Protein AF-A0A6V7TZE5-F1 (afdb_monomer_lite)

Sequence (78 aa):
MYKGVQGKAELISPPQSSCGVFLENGNEYLISASYGFNLNTKFLSECRINLKWNQVTKNLREKLNNGEIDKYCKINNF

Secondary structure (DSSP, 8-state):
------S-PEEE---GGGTPPP--TT--EEE--EE-SSTTEEE--TTS-EEEGGGS-HHHHHHHHTTTTGGG------

Organism: Meloidogyne enterolobii (NCBI:txid390850)

InterPro domains:
  IPR008993 Tissue inhibitor of metalloproteinases-like, OB-fold [G3DSA:2.40.50.120] (1-74)
  IPR008993 Tissue inhibitor of metalloproteinases-like, OB-fold [SSF50242] (1-66)

pLDDT: mean 80.66, std 16.34, range [34.53, 95.19]

Radius of gyration: 13.87 Å; chains: 1; bounding box: 33×32×27 Å

Foldseek 3Di:
DPPDPPDQAAEDFDPVVQQGDDDDPPFDWDADFDQDPDNRYTYGGNVTGTGTPVPQDPVNVVCVVVVVVVVVDDPPPD

Structure (mmCIF, N/CA/C/O backbone):
data_AF-A0A6V7TZE5-F1
#
_entry.id   AF-A0A6V7TZE5-F1
#
loop_
_atom_site.group_PDB
_atom_site.id
_atom_site.type_symbol
_atom_site.label_atom_id
_atom_site.label_alt_id
_atom_site.label_comp_id
_atom_site.label_asym_id
_atom_site.label_entity_id
_atom_site.label_seq_id
_atom_site.pdbx_PDB_ins_code
_atom_site.Cartn_x
_atom_site.Cartn_y
_atom_site.Cartn_z
_atom_site.occupancy
_atom_site.B_iso_or_equiv
_atom_site.auth_seq_id
_atom_site.auth_comp_id
_atom_site.auth_asym_id
_atom_site.auth_atom_id
_atom_site.pdbx_PDB_model_num
ATOM 1 N N . MET A 1 1 ? 3.128 19.766 8.148 1.00 34.53 1 MET A N 1
ATOM 2 C CA . MET A 1 1 ? 1.894 19.431 7.404 1.00 34.53 1 MET A CA 1
ATOM 3 C C . MET A 1 1 ? 2.311 18.978 6.014 1.00 34.53 1 MET A C 1
ATOM 5 O O . MET A 1 1 ? 2.655 19.823 5.194 1.00 34.53 1 MET A O 1
ATOM 9 N N . TYR A 1 2 ? 2.379 17.670 5.758 1.00 37.34 2 TYR A N 1
ATOM 10 C CA . TYR A 1 2 ? 2.584 17.186 4.394 1.00 37.34 2 TYR A CA 1
ATOM 11 C C . TYR A 1 2 ? 1.276 17.409 3.643 1.00 37.34 2 TYR A C 1
ATOM 13 O O . TYR A 1 2 ? 0.278 16.747 3.910 1.00 37.34 2 TYR A O 1
ATOM 21 N N . LYS A 1 3 ? 1.251 18.404 2.752 1.00 41.31 3 LYS A N 1
ATOM 22 C CA . LYS A 1 3 ? 0.166 18.522 1.781 1.00 41.31 3 LYS A CA 1
ATOM 23 C C . LYS A 1 3 ? 0.220 17.244 0.954 1.00 41.31 3 LYS A C 1
ATOM 25 O O . LYS A 1 3 ? 1.189 17.042 0.223 1.00 41.31 3 LYS A O 1
ATOM 30 N N . GLY A 1 4 ? -0.765 16.361 1.136 1.00 43.06 4 GLY A N 1
ATOM 31 C CA . GLY A 1 4 ? -0.934 15.200 0.273 1.00 43.06 4 GLY A CA 1
ATOM 32 C C . GLY A 1 4 ? -0.830 15.678 -1.169 1.00 43.06 4 GLY A C 1
ATOM 33 O O . GLY A 1 4 ? -1.473 16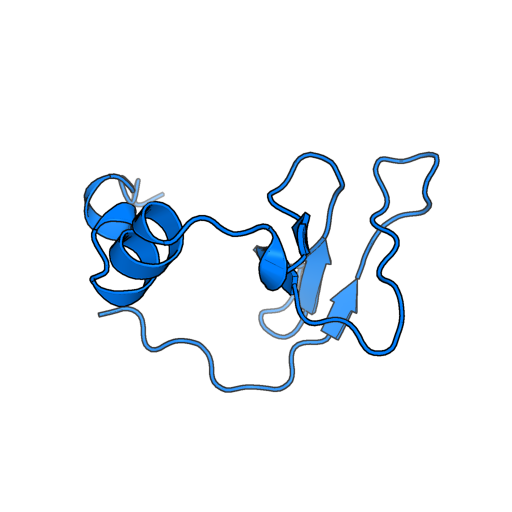.662 -1.537 1.00 43.06 4 GLY A O 1
ATOM 34 N N . VAL A 1 5 ? 0.059 15.062 -1.945 1.00 45.94 5 VAL A N 1
ATOM 35 C CA . VAL A 1 5 ? 0.256 15.424 -3.347 1.00 45.94 5 VAL A CA 1
ATOM 36 C C . VAL A 1 5 ? -1.040 15.068 -4.074 1.00 45.94 5 VAL A C 1
ATOM 38 O O . VAL A 1 5 ? -1.249 13.922 -4.457 1.00 45.94 5 VAL A O 1
ATOM 41 N N . GLN A 1 6 ? -1.947 16.036 -4.206 1.00 45.38 6 GLN A N 1
ATOM 42 C CA . GLN A 1 6 ? -3.082 15.951 -5.115 1.00 45.38 6 GLN A CA 1
ATOM 43 C C . GLN A 1 6 ? -2.525 16.105 -6.529 1.00 45.38 6 GLN A C 1
ATOM 45 O O . GLN A 1 6 ? -2.345 17.208 -7.034 1.00 45.38 6 GLN A O 1
ATOM 50 N N . GLY A 1 7 ? -2.181 14.977 -7.139 1.00 54.38 7 GLY A N 1
ATOM 51 C CA . GLY A 1 7 ? -1.670 14.899 -8.498 1.00 54.38 7 GLY A CA 1
ATOM 52 C C . GLY A 1 7 ? -1.869 13.494 -9.051 1.00 54.38 7 GLY A C 1
ATOM 53 O O . GLY A 1 7 ? -1.909 12.522 -8.297 1.00 54.38 7 GLY A O 1
ATOM 54 N N . LYS A 1 8 ? -2.012 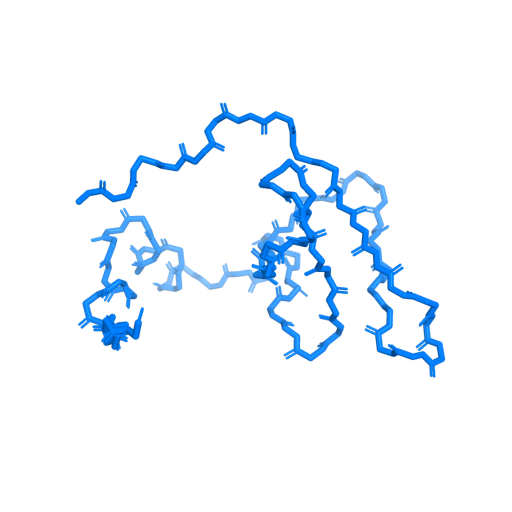13.381 -10.373 1.00 62.22 8 LYS A N 1
ATOM 55 C CA . LYS A 1 8 ? -1.945 12.086 -11.054 1.00 62.22 8 LYS A CA 1
ATOM 56 C C . LYS A 1 8 ? -0.500 11.599 -10.951 1.00 62.22 8 LYS A C 1
ATOM 58 O O . LYS A 1 8 ? 0.384 12.213 -11.539 1.00 62.22 8 LYS A O 1
ATOM 63 N N . ALA A 1 9 ? -0.265 10.553 -10.169 1.00 70.31 9 ALA A N 1
ATOM 64 C CA . ALA A 1 9 ? 1.022 9.877 -10.114 1.00 70.31 9 ALA A CA 1
ATOM 65 C C . ALA A 1 9 ? 0.927 8.579 -10.915 1.00 70.31 9 ALA A C 1
ATOM 67 O O . ALA A 1 9 ? -0.025 7.817 -10.738 1.00 70.31 9 ALA A O 1
ATOM 68 N N . GLU A 1 10 ? 1.907 8.326 -11.778 1.00 82.94 10 GLU A N 1
ATOM 69 C CA . GLU A 1 10 ? 2.035 7.016 -12.408 1.00 82.94 10 GLU A CA 1
ATOM 70 C C . GLU A 1 10 ? 2.579 6.018 -11.386 1.00 82.94 10 GLU A C 1
ATOM 72 O O . GLU A 1 10 ? 3.554 6.278 -10.672 1.00 82.94 10 GLU A O 1
ATOM 77 N N . LEU A 1 11 ? 1.908 4.874 -11.302 1.00 85.75 11 LEU A N 1
ATOM 78 C CA . LEU A 1 11 ? 2.275 3.769 -10.437 1.00 85.75 11 LEU A CA 1
ATOM 79 C C . LEU A 1 11 ? 3.030 2.733 -11.270 1.00 85.75 11 LEU A C 1
ATOM 81 O O . LEU A 1 11 ? 2.479 2.189 -12.224 1.00 85.75 11 LEU A O 1
ATOM 85 N N . ILE A 1 12 ? 4.276 2.451 -10.902 1.00 88.75 12 ILE A N 1
ATOM 86 C CA . ILE A 1 12 ? 5.111 1.447 -11.568 1.00 88.75 12 ILE A CA 1
ATOM 87 C C . ILE A 1 12 ? 5.396 0.322 -10.582 1.00 88.75 12 ILE A C 1
ATOM 89 O O . ILE A 1 12 ? 5.738 0.573 -9.426 1.00 88.75 12 ILE A O 1
ATOM 93 N N . SER A 1 13 ? 5.284 -0.919 -11.043 1.00 88.94 13 SER A N 1
ATOM 94 C CA . SER A 1 13 ? 5.640 -2.106 -10.273 1.00 88.94 13 SER A CA 1
ATOM 95 C C . SER A 1 13 ? 6.524 -3.025 -11.118 1.00 88.94 13 SER A C 1
ATOM 97 O O . SER A 1 13 ? 6.363 -3.047 -12.342 1.00 88.94 13 SER A O 1
ATOM 99 N N . PRO A 1 14 ? 7.483 -3.748 -10.514 1.00 87.62 14 PRO A N 1
ATOM 100 C CA . PRO A 1 14 ? 8.269 -4.729 -11.246 1.00 87.62 14 PRO A CA 1
ATOM 101 C C . PRO A 1 14 ? 7.395 -5.938 -11.632 1.00 87.62 14 PRO A C 1
ATOM 103 O O . PRO A 1 14 ? 6.241 -6.036 -11.211 1.00 87.62 14 PRO A O 1
ATOM 106 N N . PRO A 1 15 ? 7.923 -6.884 -12.424 1.00 86.31 15 PRO A N 1
ATOM 107 C CA . PRO A 1 15 ? 7.256 -8.160 -12.659 1.00 86.31 15 PRO A CA 1
ATOM 108 C C . PRO A 1 15 ? 7.009 -8.923 -11.351 1.00 86.31 15 PRO A C 1
ATOM 110 O O . PRO A 1 15 ? 7.762 -8.778 -10.387 1.00 86.31 15 PRO A O 1
ATOM 113 N N . GLN A 1 16 ? 5.998 -9.794 -11.333 1.00 82.88 16 GLN A N 1
ATOM 114 C CA . GLN A 1 16 ? 5.623 -10.560 -10.136 1.00 82.88 16 GLN A CA 1
ATOM 115 C C . GLN A 1 16 ? 6.780 -11.414 -9.585 1.00 82.88 16 GLN A C 1
ATOM 117 O O . GLN A 1 16 ? 6.976 -11.489 -8.378 1.00 82.88 16 GLN A O 1
ATOM 122 N N . SER A 1 17 ? 7.634 -11.958 -10.458 1.00 86.38 17 SER A N 1
ATOM 123 C CA . SER A 1 17 ? 8.856 -12.688 -10.078 1.00 86.38 17 SER A CA 1
ATOM 124 C C . SER A 1 17 ? 9.909 -11.841 -9.346 1.00 86.38 17 SER A C 1
ATOM 126 O O . SER A 1 17 ? 10.944 -12.361 -8.938 1.00 86.38 17 SER A O 1
ATOM 128 N N . SER A 1 18 ? 9.693 -10.532 -9.224 1.00 87.19 18 SER A N 1
ATOM 129 C CA . SER A 1 18 ? 10.618 -9.559 -8.641 1.00 87.19 18 SER A CA 1
ATOM 130 C C . SER A 1 18 ? 9.906 -8.638 -7.641 1.00 87.19 18 SER A C 1
ATOM 132 O O . SER A 1 18 ? 10.183 -7.440 -7.591 1.00 87.19 18 SER A O 1
ATOM 134 N N . CYS A 1 19 ? 8.989 -9.202 -6.845 1.00 84.62 19 CYS A N 1
ATOM 135 C CA . CYS A 1 19 ? 8.180 -8.499 -5.840 1.00 84.62 19 CYS A CA 1
ATOM 136 C C . CYS A 1 19 ? 7.219 -7.462 -6.450 1.00 84.62 19 CYS A C 1
ATOM 138 O O . CYS A 1 19 ? 7.039 -6.368 -5.897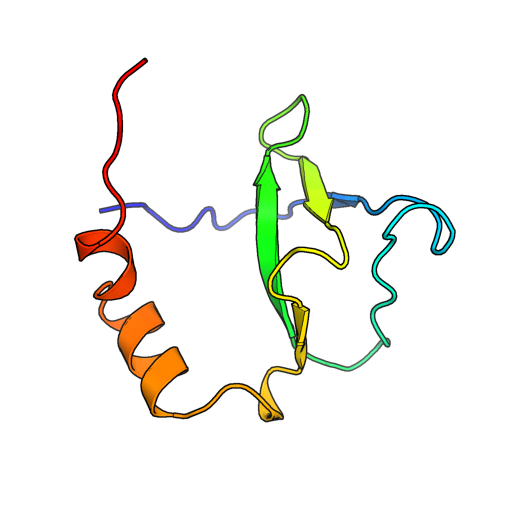 1.00 84.62 19 CYS A O 1
ATOM 140 N N . GLY A 1 20 ? 6.654 -7.790 -7.613 1.00 87.50 20 GLY A N 1
ATOM 141 C CA . GLY A 1 20 ? 5.680 -6.980 -8.343 1.00 87.50 20 GLY A CA 1
ATOM 142 C C . GLY A 1 20 ? 4.273 -7.079 -7.772 1.00 87.50 20 GLY A C 1
ATOM 143 O O . GLY A 1 20 ? 3.805 -8.166 -7.473 1.00 87.50 20 GLY A O 1
ATOM 144 N N . VAL A 1 21 ? 3.578 -5.952 -7.655 1.00 89.56 21 VAL A N 1
ATOM 145 C CA . VAL A 1 21 ? 2.213 -5.878 -7.122 1.00 89.56 21 VAL A CA 1
ATOM 146 C C . VAL A 1 21 ? 1.210 -5.996 -8.262 1.00 89.56 21 VAL A C 1
ATOM 148 O O . VAL A 1 21 ? 1.264 -5.230 -9.224 1.00 89.56 21 VAL A O 1
ATOM 151 N N . PHE A 1 22 ? 0.242 -6.899 -8.116 1.00 87.88 22 PHE A N 1
ATOM 152 C CA . PHE A 1 22 ? -0.914 -6.985 -9.003 1.00 87.88 22 PHE A CA 1
ATOM 153 C C . PHE A 1 22 ? -2.141 -6.348 -8.338 1.00 87.88 22 PHE A C 1
ATOM 155 O O . PHE A 1 22 ? -2.553 -6.761 -7.253 1.00 87.88 22 PHE A O 1
ATOM 162 N N . LEU A 1 23 ? -2.716 -5.327 -8.978 1.00 89.19 23 LEU A N 1
ATOM 163 C CA . LEU A 1 23 ? -3.930 -4.652 -8.516 1.00 89.19 23 LEU A CA 1
ATOM 164 C C . LEU A 1 23 ? -5.102 -5.039 -9.413 1.00 89.19 23 LEU A C 1
ATOM 166 O O . LEU A 1 23 ? -5.002 -5.009 -10.639 1.00 89.19 23 LEU A O 1
ATOM 170 N N . GLU A 1 24 ? -6.229 -5.379 -8.801 1.00 91.81 24 GLU A N 1
ATOM 171 C CA . GLU A 1 24 ? -7.440 -5.743 -9.524 1.00 91.81 24 GLU A CA 1
ATOM 172 C C . GLU A 1 24 ? -8.235 -4.485 -9.870 1.00 91.81 24 GLU A C 1
ATOM 174 O O . GLU A 1 24 ? -8.521 -3.651 -9.004 1.00 91.81 24 GLU A O 1
ATOM 179 N N . ASN A 1 25 ? -8.645 -4.374 -11.133 1.00 92.69 25 ASN A N 1
ATOM 180 C CA . ASN A 1 25 ? -9.497 -3.279 -11.578 1.00 92.69 25 ASN A CA 1
ATOM 181 C C . ASN A 1 25 ? -10.813 -3.231 -10.773 1.00 92.69 25 ASN A C 1
ATOM 183 O O . ASN A 1 25 ? -11.367 -4.267 -10.409 1.00 92.69 25 ASN A O 1
ATOM 187 N N . GLY A 1 26 ? -11.316 -2.023 -10.510 1.00 92.88 26 GLY A N 1
ATOM 188 C CA . GLY A 1 26 ? -12.562 -1.799 -9.767 1.00 92.88 26 GLY A CA 1
ATOM 189 C C . GLY A 1 26 ? -12.442 -1.881 -8.240 1.00 92.88 26 GLY A C 1
ATOM 190 O O . GLY A 1 26 ? -13.456 -1.782 -7.555 1.00 92.88 26 GLY A O 1
ATOM 191 N N . ASN A 1 27 ? -11.232 -2.035 -7.696 1.00 93.94 27 ASN A N 1
ATOM 192 C CA . ASN A 1 27 ? -10.990 -2.019 -6.254 1.00 93.94 27 ASN A CA 1
ATOM 193 C C . ASN A 1 27 ? -10.205 -0.769 -5.833 1.00 93.94 27 ASN A C 1
ATOM 195 O O . ASN A 1 27 ? -9.297 -0.315 -6.528 1.00 93.94 27 ASN A O 1
ATOM 199 N N . GLU A 1 28 ? -10.522 -0.247 -4.650 1.00 94.06 28 GLU A N 1
ATOM 200 C CA . GLU A 1 28 ? -9.720 0.777 -3.979 1.00 94.06 28 GLU A CA 1
ATOM 201 C C . GLU A 1 28 ? -8.666 0.116 -3.089 1.00 94.06 28 GLU A C 1
ATOM 203 O O . GLU A 1 28 ? -8.935 -0.908 -2.456 1.00 94.06 28 GLU A O 1
ATOM 208 N N . TYR A 1 29 ? -7.480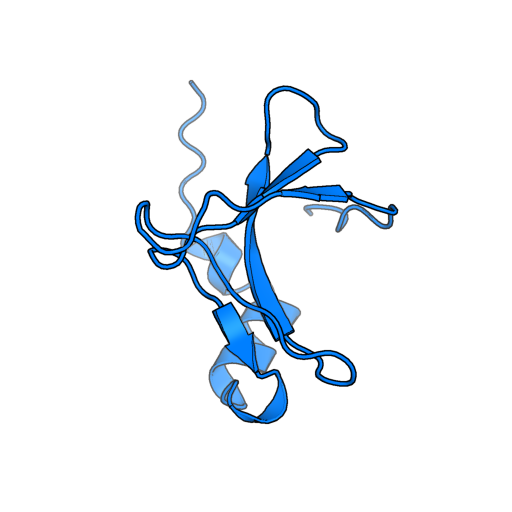 0.720 -2.996 1.00 92.69 29 TYR A N 1
ATOM 209 C CA . TYR A 1 29 ? -6.357 0.185 -2.228 1.00 92.69 29 TYR A CA 1
ATOM 210 C C . TYR A 1 29 ? -5.698 1.261 -1.360 1.00 92.69 29 TYR A C 1
ATOM 212 O O . TYR A 1 29 ? -5.494 2.392 -1.798 1.00 92.69 29 TYR A O 1
ATOM 220 N N . LEU A 1 30 ? -5.296 0.882 -0.144 1.00 92.75 30 LEU A N 1
ATOM 221 C CA . LEU A 1 30 ? -4.282 1.595 0.625 1.00 92.75 30 LEU A CA 1
ATOM 222 C C . LEU A 1 30 ? -2.905 1.122 0.164 1.00 92.75 30 LEU A C 1
ATOM 224 O O . LEU A 1 30 ? -2.551 -0.047 0.337 1.00 92.75 30 LEU A O 1
ATOM 228 N N . ILE A 1 31 ? -2.139 2.055 -0.389 1.00 90.38 31 ILE A N 1
ATOM 229 C CA . ILE A 1 31 ? -0.831 1.809 -0.985 1.00 90.38 31 ILE A CA 1
ATOM 230 C C . ILE A 1 31 ? 0.227 2.628 -0.247 1.00 90.38 31 ILE A C 1
ATOM 232 O O . ILE A 1 31 ? 0.084 3.844 -0.109 1.00 90.38 31 ILE A O 1
ATOM 236 N N . SER A 1 32 ? 1.329 1.991 0.156 1.00 88.00 32 SER A N 1
ATOM 237 C CA . SER A 1 32 ? 2.573 2.692 0.475 1.00 88.00 32 SER A CA 1
ATOM 238 C C . SER A 1 32 ? 3.600 2.488 -0.638 1.00 88.00 32 SER A C 1
ATOM 240 O O . SER A 1 32 ? 3.940 1.370 -1.017 1.00 88.00 32 SER A O 1
ATOM 242 N N . ALA A 1 33 ? 4.103 3.594 -1.182 1.00 87.12 33 ALA A N 1
ATOM 243 C CA . ALA A 1 33 ? 5.011 3.598 -2.322 1.00 87.12 33 ALA A CA 1
ATOM 244 C C . ALA A 1 33 ? 6.195 4.535 -2.073 1.00 87.12 33 ALA A C 1
ATOM 246 O O . ALA A 1 33 ? 6.083 5.525 -1.346 1.00 87.12 33 ALA A O 1
ATOM 247 N N . SER A 1 34 ? 7.325 4.238 -2.708 1.00 84.88 34 SER A N 1
ATOM 248 C CA . SER A 1 34 ? 8.467 5.154 -2.758 1.00 84.88 34 SER A CA 1
ATOM 249 C C . SER A 1 34 ? 8.351 6.073 -3.965 1.00 84.88 34 SER A C 1
ATOM 251 O O . SER A 1 34 ? 7.774 5.696 -4.982 1.00 84.88 34 SER A O 1
ATOM 253 N N . TYR A 1 35 ? 8.906 7.279 -3.872 1.00 81.94 35 TYR A N 1
ATOM 254 C CA . TYR A 1 35 ? 9.126 8.092 -5.066 1.00 81.94 35 TYR A CA 1
ATOM 255 C C . TYR A 1 35 ? 10.133 7.381 -5.980 1.00 81.94 35 TYR A C 1
ATOM 257 O O . TYR A 1 35 ? 11.119 6.824 -5.496 1.00 81.94 35 TYR A O 1
ATOM 265 N N . GLY A 1 36 ? 9.847 7.360 -7.282 1.00 73.00 36 GLY A N 1
ATOM 266 C CA . GLY A 1 36 ? 10.794 6.926 -8.303 1.00 73.00 36 GLY A CA 1
ATOM 267 C C . GLY A 1 36 ? 11.840 8.006 -8.589 1.00 73.00 36 GLY A C 1
ATOM 268 O O . GLY A 1 36 ? 11.950 8.995 -7.868 1.00 73.00 36 GLY A O 1
ATOM 269 N N . PHE A 1 37 ? 12.582 7.842 -9.687 1.00 71.88 37 PHE A N 1
ATOM 270 C CA . PHE A 1 37 ? 13.606 8.804 -10.123 1.00 71.88 37 PHE A CA 1
ATOM 271 C C . PHE A 1 37 ? 13.066 10.225 -10.362 1.00 71.88 37 PHE A C 1
ATOM 273 O O . PHE A 1 37 ? 13.827 11.186 -10.301 1.00 71.88 37 PHE A O 1
ATOM 280 N N . ASN A 1 38 ? 11.762 10.372 -10.614 1.00 75.44 38 ASN A N 1
ATOM 281 C CA . ASN A 1 38 ? 11.075 11.659 -10.649 1.00 75.44 38 ASN A CA 1
ATOM 282 C C . ASN A 1 38 ? 9.888 11.668 -9.669 1.00 75.44 38 ASN A C 1
ATOM 284 O O . ASN A 1 38 ? 9.318 10.625 -9.344 1.00 75.44 38 ASN A O 1
ATOM 288 N N . LEU A 1 39 ? 9.492 12.862 -9.212 1.00 75.31 39 LEU A N 1
ATOM 289 C CA . LEU A 1 39 ? 8.427 13.035 -8.212 1.00 75.31 39 LEU A CA 1
ATOM 290 C C . LEU A 1 39 ? 7.034 12.585 -8.691 1.00 75.31 39 LEU A C 1
ATOM 292 O O . LEU A 1 39 ? 6.150 12.366 -7.861 1.00 75.31 39 LEU A O 1
ATOM 296 N N . ASN A 1 40 ? 6.855 12.423 -10.004 1.00 81.69 40 ASN A N 1
ATOM 297 C CA . ASN A 1 40 ? 5.589 12.036 -10.632 1.00 81.69 40 ASN A CA 1
ATOM 298 C C . ASN A 1 40 ? 5.411 10.516 -10.729 1.00 81.69 40 ASN A C 1
ATOM 300 O O . ASN A 1 40 ? 4.314 10.041 -11.014 1.00 81.69 40 ASN A O 1
ATOM 304 N N . THR A 1 41 ? 6.476 9.761 -10.466 1.00 83.31 41 THR A N 1
ATOM 305 C CA . THR A 1 41 ? 6.481 8.304 -10.511 1.00 83.31 41 THR A CA 1
ATOM 306 C C . THR A 1 41 ? 6.528 7.751 -9.099 1.00 83.31 41 THR A C 1
ATOM 308 O O . THR A 1 41 ? 7.317 8.197 -8.260 1.00 83.31 41 THR A O 1
ATOM 311 N N . LYS A 1 42 ? 5.712 6.737 -8.831 1.00 87.75 42 LYS A N 1
ATOM 312 C CA . LYS A 1 42 ? 5.700 6.017 -7.560 1.00 87.75 42 LYS A CA 1
ATOM 313 C C . LYS A 1 42 ? 5.976 4.547 -7.810 1.00 87.75 42 LYS A C 1
ATOM 315 O O . LYS A 1 42 ? 5.333 3.925 -8.649 1.00 87.75 42 LYS A O 1
ATOM 320 N N . PHE A 1 43 ? 6.924 3.998 -7.062 1.00 87.62 43 PHE A N 1
ATOM 321 C CA . PHE A 1 43 ? 7.306 2.601 -7.167 1.00 87.62 43 PHE A CA 1
ATOM 322 C C . PHE A 1 43 ? 6.594 1.754 -6.110 1.00 87.62 43 PHE A C 1
ATOM 324 O O . PHE A 1 43 ? 6.705 2.004 -4.903 1.00 87.62 43 PHE A O 1
ATOM 331 N N . LEU A 1 44 ? 5.879 0.747 -6.598 1.00 88.62 44 LEU A N 1
ATOM 332 C CA . LEU A 1 44 ? 5.135 -0.259 -5.853 1.00 88.62 44 LEU A CA 1
ATOM 333 C C . LEU A 1 44 ? 5.936 -1.550 -5.752 1.00 88.62 44 LEU A C 1
ATOM 335 O O . LEU A 1 44 ? 6.503 -2.010 -6.742 1.00 88.62 44 LEU A O 1
ATOM 339 N N . SER A 1 45 ? 5.903 -2.183 -4.584 1.00 85.38 45 SER A N 1
ATOM 340 C CA . SER A 1 45 ? 6.461 -3.521 -4.387 1.00 85.38 45 SER A CA 1
ATOM 341 C C . SER A 1 45 ? 5.637 -4.299 -3.366 1.00 85.38 45 SER A C 1
ATOM 343 O O . SER A 1 45 ? 5.073 -3.697 -2.451 1.00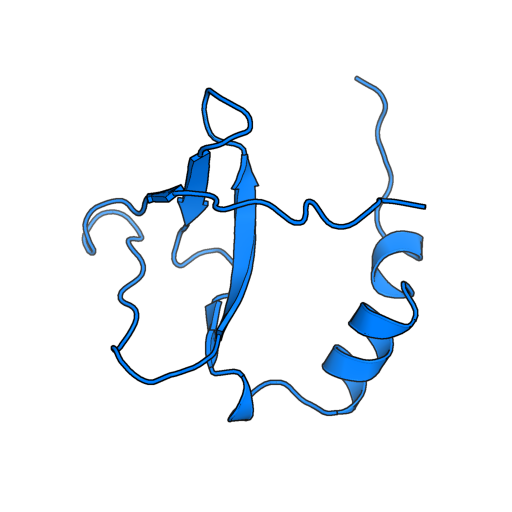 85.38 45 SER A O 1
ATOM 345 N N . GLU A 1 46 ? 5.589 -5.625 -3.502 1.00 83.88 46 GLU A N 1
ATOM 346 C CA . GLU A 1 46 ? 4.893 -6.535 -2.580 1.00 83.88 46 GLU A CA 1
ATOM 347 C C . GLU A 1 46 ? 5.405 -6.427 -1.140 1.00 83.88 46 GLU A C 1
ATOM 349 O O . GLU A 1 46 ? 4.652 -6.652 -0.199 1.00 83.88 46 GLU A O 1
ATOM 354 N N . CYS A 1 47 ? 6.657 -6.004 -0.941 1.00 82.38 47 CYS A N 1
ATOM 355 C CA . CYS A 1 47 ? 7.234 -5.789 0.389 1.00 82.38 47 CYS A CA 1
ATOM 356 C C . CYS A 1 47 ? 6.685 -4.539 1.108 1.00 82.38 47 CYS A C 1
ATOM 358 O O . CYS A 1 47 ? 7.142 -4.203 2.202 1.00 82.38 47 CYS A O 1
ATOM 360 N N . ARG A 1 48 ? 5.755 -3.806 0.488 1.00 82.56 48 ARG A N 1
ATOM 361 C CA . ARG A 1 48 ? 5.120 -2.603 1.037 1.00 82.56 48 ARG A CA 1
ATOM 362 C C . ARG A 1 48 ? 3.642 -2.850 1.335 1.00 82.56 48 ARG A C 1
ATOM 364 O O . ARG A 1 48 ? 3.089 -3.906 1.041 1.00 82.56 48 ARG A O 1
ATOM 371 N N . ILE A 1 49 ? 2.993 -1.866 1.954 1.00 85.12 49 ILE A N 1
ATOM 372 C CA . ILE A 1 49 ? 1.567 -1.955 2.275 1.00 85.12 49 ILE A CA 1
ATOM 373 C C . ILE A 1 49 ? 0.791 -1.849 0.963 1.00 85.12 49 ILE A C 1
ATOM 375 O O . ILE A 1 49 ? 0.796 -0.793 0.338 1.00 85.12 49 ILE A O 1
ATOM 379 N N . ASN A 1 50 ? 0.117 -2.931 0.581 1.00 89.19 50 ASN A N 1
ATOM 380 C CA . ASN A 1 50 ? -0.811 -2.985 -0.545 1.00 89.19 50 ASN A CA 1
ATOM 381 C C . ASN A 1 50 ? -2.071 -3.715 -0.068 1.00 89.19 50 ASN A C 1
ATOM 383 O O . ASN A 1 50 ? -2.168 -4.936 -0.156 1.00 89.19 50 ASN A O 1
ATOM 387 N N . LEU A 1 51 ? -3.008 -2.980 0.529 1.00 92.00 51 LEU A N 1
ATOM 388 C CA . LEU A 1 51 ? -4.213 -3.555 1.132 1.00 92.00 51 LEU A CA 1
ATOM 389 C C . LEU A 1 51 ? -5.443 -3.079 0.377 1.00 92.00 51 LEU A C 1
ATOM 391 O O . LEU A 1 51 ? -5.563 -1.881 0.122 1.00 92.00 51 LEU A O 1
ATOM 395 N N . LYS A 1 52 ? -6.390 -3.976 0.072 1.00 94.19 52 LYS A N 1
ATOM 396 C CA . LYS A 1 52 ? -7.706 -3.527 -0.404 1.00 94.19 52 LYS A CA 1
ATOM 397 C C . LYS A 1 52 ? -8.316 -2.622 0.657 1.00 94.19 52 LYS A C 1
ATOM 399 O O . LYS A 1 52 ? -8.225 -2.906 1.852 1.00 94.19 52 LYS A O 1
ATOM 404 N N . TRP A 1 53 ? -8.940 -1.526 0.241 1.00 94.31 53 TRP A N 1
ATOM 405 C CA . TRP A 1 53 ? -9.428 -0.507 1.164 1.00 94.31 53 TRP A CA 1
ATOM 406 C C . TRP A 1 53 ? -10.403 -1.101 2.182 1.00 94.31 53 TRP A C 1
ATOM 408 O O . TRP A 1 53 ? -10.293 -0.828 3.376 1.00 94.31 53 TRP A O 1
ATOM 418 N N . ASN A 1 54 ? -11.287 -2.005 1.753 1.00 93.94 54 ASN A N 1
ATOM 419 C CA . ASN A 1 54 ? -12.223 -2.725 2.622 1.00 93.94 54 ASN A CA 1
ATOM 420 C C . ASN A 1 54 ? -11.557 -3.626 3.687 1.00 93.94 54 ASN A C 1
ATOM 422 O O . ASN A 1 54 ? -12.205 -3.945 4.679 1.00 93.94 54 ASN A O 1
ATOM 426 N N . GLN A 1 55 ? -10.284 -3.996 3.527 1.00 95.19 55 GLN A N 1
ATOM 427 C CA .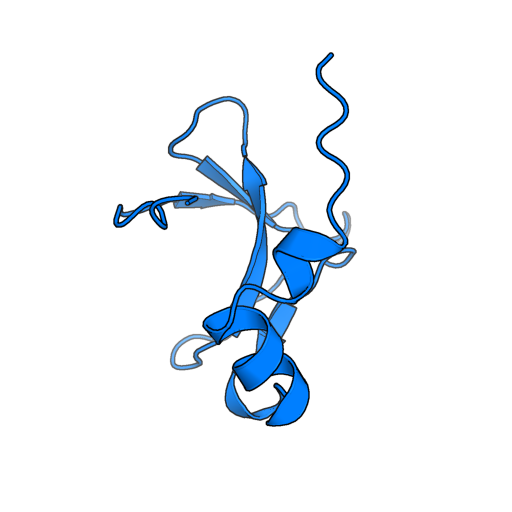 GLN A 1 55 ? -9.502 -4.762 4.506 1.00 95.19 55 GLN A CA 1
ATOM 428 C C . GLN A 1 55 ? -8.763 -3.863 5.509 1.00 95.19 55 GLN A C 1
ATOM 430 O O . GLN A 1 55 ? -8.272 -4.339 6.533 1.00 95.19 55 GLN A O 1
ATOM 435 N N . VAL A 1 56 ? -8.676 -2.555 5.247 1.00 95.06 56 VAL A N 1
ATOM 436 C CA . VAL A 1 56 ? -8.025 -1.598 6.148 1.00 95.06 56 VAL A CA 1
ATOM 437 C C . VAL A 1 56 ? -8.892 -1.392 7.388 1.00 95.06 56 VAL A C 1
ATOM 439 O O . VAL A 1 56 ? -10.012 -0.881 7.299 1.00 95.06 56 VAL A O 1
ATOM 442 N N . THR A 1 57 ? -8.349 -1.745 8.555 1.00 95.19 57 THR A N 1
ATOM 443 C CA . THR A 1 57 ? -9.044 -1.629 9.845 1.00 95.19 57 THR A CA 1
ATOM 444 C C . THR A 1 57 ? -9.409 -0.181 10.177 1.00 95.19 57 THR A C 1
ATOM 446 O O . THR A 1 57 ? -8.689 0.755 9.825 1.00 95.19 57 THR A O 1
ATOM 449 N N . LYS A 1 58 ? -10.506 0.011 10.925 1.00 94.94 58 LYS A N 1
ATOM 450 C CA . LYS A 1 58 ? -10.965 1.339 11.371 1.00 94.94 58 LYS A CA 1
ATOM 451 C C . LYS A 1 58 ? -9.858 2.124 12.090 1.00 94.94 58 LYS A C 1
ATOM 453 O O . LYS A 1 58 ? -9.599 3.267 11.733 1.00 94.94 58 LYS A O 1
ATOM 458 N N . ASN A 1 59 ? -9.148 1.469 13.010 1.00 94.06 59 ASN A N 1
ATOM 459 C CA . ASN A 1 59 ? -8.029 2.057 13.749 1.00 94.06 59 ASN A CA 1
ATOM 460 C C . ASN A 1 59 ? -6.906 2.552 12.817 1.00 94.06 59 ASN A C 1
ATOM 462 O O . ASN A 1 59 ? -6.404 3.657 12.985 1.00 94.06 59 ASN A O 1
ATOM 466 N N . LEU A 1 60 ? -6.520 1.772 11.798 1.00 92.06 60 LEU A N 1
ATOM 467 C CA . LEU A 1 60 ? -5.479 2.194 10.854 1.00 92.06 60 LEU A CA 1
ATOM 468 C C . LEU A 1 60 ? -5.925 3.402 10.014 1.00 92.06 60 LEU A C 1
ATOM 470 O O . LEU A 1 60 ? -5.139 4.326 9.813 1.00 92.06 60 LEU A O 1
ATOM 474 N N . ARG A 1 61 ? -7.190 3.431 9.572 1.00 92.31 61 ARG A N 1
ATOM 475 C CA . ARG A 1 61 ? -7.758 4.582 8.846 1.00 92.31 61 ARG A CA 1
ATOM 476 C C . ARG A 1 61 ? -7.745 5.850 9.698 1.00 92.31 61 ARG A C 1
ATOM 478 O O . ARG A 1 61 ? -7.329 6.899 9.219 1.00 92.31 61 ARG A O 1
ATOM 485 N N . GLU A 1 62 ? -8.167 5.751 10.956 1.00 93.81 62 GLU A N 1
ATOM 486 C CA . GLU A 1 62 ? -8.164 6.878 11.897 1.00 93.81 62 GLU A CA 1
ATOM 487 C C . GLU A 1 62 ? -6.745 7.400 12.138 1.00 93.81 62 GLU A C 1
ATOM 489 O O . GLU A 1 62 ? -6.508 8.603 12.054 1.00 93.81 62 GLU A O 1
ATOM 494 N N . LYS A 1 63 ? -5.775 6.500 12.334 1.00 91.31 63 LYS A N 1
ATOM 495 C CA . LYS A 1 63 ? -4.365 6.868 12.513 1.00 91.31 63 LYS A CA 1
ATOM 496 C C . LYS A 1 63 ? -3.760 7.572 11.301 1.00 91.31 63 LYS A C 1
ATOM 498 O O . LYS A 1 63 ? -2.978 8.506 11.480 1.00 91.31 63 LYS A O 1
ATOM 503 N N . LEU A 1 64 ? -4.114 7.139 10.089 1.00 89.50 64 LEU A N 1
ATOM 504 C CA . LEU A 1 64 ? -3.711 7.797 8.842 1.00 89.50 64 LEU A CA 1
ATOM 505 C C . LEU A 1 64 ? -4.337 9.193 8.723 1.00 89.50 64 LEU A C 1
ATOM 507 O O . LEU A 1 64 ? -3.623 10.164 8.488 1.00 89.50 64 LEU A O 1
ATOM 511 N N . ASN A 1 65 ? -5.648 9.311 8.943 1.00 89.38 65 ASN A N 1
ATOM 512 C CA . ASN A 1 65 ? -6.371 10.578 8.800 1.00 89.38 65 ASN A CA 1
ATOM 513 C C . ASN A 1 65 ? -5.956 11.628 9.838 1.00 89.38 65 ASN A C 1
ATOM 515 O O . ASN A 1 65 ? -5.897 12.815 9.527 1.00 89.38 65 ASN A O 1
ATOM 519 N N . ASN A 1 66 ? -5.640 11.196 11.059 1.00 91.19 66 ASN A N 1
ATOM 520 C CA . ASN A 1 66 ? -5.250 12.087 12.151 1.00 91.19 66 ASN A CA 1
ATOM 521 C C . ASN A 1 66 ? -3.742 12.404 12.160 1.00 91.19 66 ASN A C 1
ATOM 523 O O . ASN A 1 66 ? -3.264 13.077 13.075 1.00 91.19 66 ASN A O 1
ATOM 527 N N . GLY A 1 67 ? -2.977 11.897 11.184 1.00 86.19 67 GLY A N 1
ATOM 528 C CA . GLY A 1 67 ? -1.525 12.084 11.114 1.00 86.19 67 GLY A CA 1
ATOM 529 C C . GLY A 1 67 ? -0.775 11.471 12.300 1.00 86.19 67 GLY A C 1
ATOM 530 O O . GLY A 1 67 ? 0.322 11.910 12.636 1.00 86.19 67 GLY A O 1
ATOM 531 N N . GLU A 1 68 ? -1.352 10.477 12.986 1.00 88.38 68 GLU A N 1
ATOM 532 C CA . GLU A 1 68 ? -0.672 9.812 14.102 1.00 88.38 68 GLU A CA 1
ATOM 533 C C . GLU A 1 68 ? 0.523 8.994 13.628 1.00 88.38 68 GLU A C 1
ATOM 535 O O . GLU A 1 68 ? 1.523 8.933 14.337 1.00 88.38 68 GLU A O 1
ATOM 540 N N . ILE A 1 69 ? 0.446 8.406 12.430 1.00 83.50 69 ILE A N 1
ATOM 541 C CA . ILE A 1 69 ? 1.570 7.665 11.841 1.00 83.50 69 ILE A CA 1
ATOM 542 C C . ILE A 1 69 ? 2.772 8.593 11.631 1.00 83.50 69 ILE A C 1
ATOM 544 O O . ILE A 1 69 ? 3.892 8.220 11.981 1.00 83.50 69 ILE A O 1
ATOM 548 N N . ASP A 1 70 ? 2.537 9.825 11.175 1.00 83.25 70 ASP A N 1
ATOM 549 C CA . ASP A 1 70 ? 3.587 10.819 10.930 1.00 83.25 70 ASP A CA 1
ATOM 550 C C . ASP A 1 70 ? 4.394 11.136 12.197 1.00 83.25 70 ASP A C 1
ATOM 552 O O . ASP A 1 70 ? 5.592 11.402 12.113 1.00 83.25 70 ASP A O 1
ATOM 556 N N . LYS A 1 71 ? 3.773 11.056 13.384 1.00 83.31 71 LYS A N 1
ATOM 557 C CA . LYS A 1 71 ? 4.445 11.303 14.674 1.00 83.31 71 LYS A CA 1
ATOM 558 C C . LYS A 1 71 ? 5.545 10.282 14.972 1.00 83.31 71 LYS A C 1
ATOM 560 O O . LYS A 1 71 ? 6.476 10.591 15.711 1.00 83.31 71 LYS A O 1
ATOM 565 N N . TYR A 1 72 ? 5.436 9.075 14.417 1.00 80.69 72 TYR A N 1
ATOM 566 C CA . TYR A 1 72 ? 6.420 8.004 14.588 1.00 80.69 72 TYR A CA 1
ATOM 567 C C . TYR A 1 72 ? 7.465 7.976 13.465 1.00 80.69 72 TYR A C 1
ATOM 569 O O . TYR A 1 72 ? 8.481 7.288 13.585 1.00 80.69 72 TYR A O 1
ATOM 577 N N . CYS A 1 73 ? 7.259 8.736 12.387 1.00 79.25 73 CYS A N 1
ATOM 578 C CA . CYS A 1 73 ? 8.239 8.885 11.323 1.00 79.25 73 CYS A CA 1
ATOM 579 C C . CYS A 1 73 ? 9.335 9.870 11.756 1.00 79.25 73 CYS A C 1
ATOM 581 O O . CYS A 1 73 ? 9.149 11.085 11.737 1.00 79.25 73 CYS A O 1
ATOM 583 N N . LYS A 1 74 ? 10.517 9.354 12.115 1.00 67.88 74 LYS A N 1
ATOM 584 C CA . LYS A 1 74 ? 11.713 10.195 12.254 1.00 67.88 74 LYS A CA 1
ATOM 585 C C . LYS A 1 74 ? 12.173 10.622 10.865 1.00 67.88 74 LYS A C 1
ATOM 587 O O . LYS A 1 74 ? 12.653 9.800 10.087 1.00 67.88 74 LYS A O 1
ATOM 592 N N . ILE A 1 75 ? 12.038 11.908 10.562 1.00 60.69 75 ILE A N 1
ATOM 593 C CA . ILE A 1 75 ? 12.715 12.507 9.414 1.00 60.69 75 ILE A CA 1
ATOM 594 C C . ILE A 1 75 ? 14.192 12.597 9.805 1.00 60.69 75 ILE A C 1
ATOM 596 O O . ILE A 1 75 ? 14.597 13.514 10.515 1.00 60.69 75 ILE A O 1
ATOM 600 N N . ASN A 1 76 ? 14.992 11.612 9.405 1.00 47.16 76 ASN A N 1
ATOM 601 C CA . ASN A 1 76 ? 16.437 11.790 9.411 1.00 47.16 76 ASN A CA 1
ATOM 602 C C . ASN A 1 76 ? 16.753 12.720 8.235 1.00 47.16 76 ASN A C 1
ATOM 604 O O . ASN A 1 76 ? 16.652 12.301 7.084 1.00 47.16 76 ASN A O 1
ATOM 608 N N . ASN A 1 77 ? 17.046 13.989 8.530 1.00 38.28 77 ASN A N 1
ATOM 609 C CA . ASN A 1 77 ? 17.586 14.926 7.548 1.00 38.28 77 ASN A CA 1
ATOM 610 C C . ASN A 1 77 ? 18.969 14.407 7.128 1.00 38.28 77 ASN A C 1
ATOM 612 O O . ASN A 1 77 ? 19.924 14.543 7.894 1.00 38.28 77 ASN A O 1
ATOM 616 N N . PHE A 1 78 ? 19.040 13.769 5.963 1.00 38.12 78 PHE A N 1
ATOM 617 C CA . PHE A 1 78 ? 20.280 13.474 5.249 1.00 38.12 78 PHE A CA 1
ATOM 618 C C . PHE A 1 78 ? 20.439 14.469 4.105 1.00 38.12 78 PHE A C 1
ATOM 620 O O . PHE A 1 78 ? 19.405 14.781 3.467 1.00 38.12 78 PHE A O 1
#